Protein AF-A0A961RGW8-F1 (afdb_monomer_lite)

pLDDT: mean 81.52, std 10.85, range [56.12, 95.12]

Radius of gyration: 27.57 Å; chains: 1; bounding box: 63×46×72 Å

Structure (mmCIF, N/CA/C/O backbone):
data_AF-A0A961RGW8-F1
#
_entry.id   AF-A0A961RGW8-F1
#
loop_
_atom_site.group_PDB
_atom_site.id
_atom_site.type_symbol
_atom_site.label_atom_id
_atom_site.label_alt_id
_atom_site.label_comp_id
_atom_site.label_asym_id
_atom_site.label_entity_id
_atom_site.label_seq_id
_atom_site.pdbx_PDB_ins_code
_atom_site.Cartn_x
_atom_site.Cartn_y
_atom_site.Cartn_z
_atom_site.occupancy
_atom_site.B_iso_or_equiv
_atom_site.auth_seq_id
_atom_site.auth_comp_id
_atom_site.auth_asym_id
_atom_site.auth_atom_id
_atom_site.pdbx_PDB_model_num
ATOM 1 N N . MET A 1 1 ? -27.512 17.828 28.071 1.00 71.81 1 MET A N 1
ATOM 2 C CA . MET A 1 1 ? -28.531 17.350 29.033 1.00 71.81 1 MET A CA 1
ATOM 3 C C . MET A 1 1 ? -28.076 17.735 30.433 1.00 71.81 1 MET A C 1
ATOM 5 O O . MET A 1 1 ? -26.880 17.585 30.669 1.00 71.81 1 MET A O 1
ATOM 9 N N . PRO A 1 2 ? -28.961 18.240 31.313 1.00 78.62 2 PRO A N 1
ATOM 10 C CA . PRO A 1 2 ? -28.616 18.580 32.698 1.00 78.62 2 PRO A CA 1
ATOM 11 C C . PRO A 1 2 ? -28.018 17.385 33.446 1.00 78.62 2 PRO A C 1
ATOM 13 O O . PRO A 1 2 ? -28.362 16.247 33.117 1.00 78.62 2 PRO A O 1
ATOM 16 N N . THR A 1 3 ? -27.152 17.621 34.429 1.00 78.75 3 THR A N 1
ATOM 17 C CA . THR A 1 3 ? -26.612 16.568 35.311 1.00 78.75 3 THR A CA 1
ATOM 18 C C . THR A 1 3 ? -27.622 16.159 36.388 1.00 78.75 3 THR A C 1
ATOM 20 O O . THR A 1 3 ? -28.636 16.832 36.579 1.00 78.75 3 THR A O 1
ATOM 23 N N . ASP A 1 4 ? -27.376 15.046 37.086 1.00 80.19 4 ASP A N 1
ATOM 24 C CA . ASP A 1 4 ? -28.229 14.590 38.199 1.00 80.19 4 ASP A CA 1
ATOM 25 C C . ASP A 1 4 ? -28.343 15.635 39.305 1.00 80.19 4 ASP A C 1
ATOM 27 O O . ASP A 1 4 ? -29.436 15.908 39.790 1.00 80.19 4 ASP A O 1
ATOM 31 N N . ASP A 1 5 ? -27.243 16.321 39.599 1.00 84.25 5 ASP A N 1
ATOM 32 C CA . ASP A 1 5 ? -27.206 17.371 40.617 1.00 84.25 5 ASP A CA 1
ATOM 33 C C . ASP A 1 5 ? -27.980 18.635 40.201 1.00 84.25 5 ASP A C 1
ATOM 35 O O . ASP A 1 5 ? -28.411 19.422 41.042 1.00 84.25 5 ASP A O 1
ATOM 39 N N . GLN A 1 6 ? -28.178 18.843 38.894 1.00 82.69 6 GLN A N 1
ATOM 40 C CA . GLN A 1 6 ? -28.909 19.990 38.342 1.00 82.69 6 GLN A CA 1
ATOM 41 C C . GLN A 1 6 ? -30.419 19.737 38.226 1.00 82.69 6 GLN A C 1
ATOM 43 O O . GLN A 1 6 ? -31.194 20.693 38.150 1.00 82.69 6 GLN A O 1
ATOM 48 N N . LEU A 1 7 ? -30.854 18.472 38.216 1.00 79.94 7 LEU A N 1
ATOM 49 C CA . LEU A 1 7 ? -32.258 18.102 38.028 1.00 79.94 7 LEU A CA 1
ATOM 50 C C . LEU A 1 7 ? -33.197 18.648 39.111 1.00 79.94 7 LEU A C 1
ATOM 52 O O . LEU A 1 7 ? -34.229 19.199 38.729 1.00 79.94 7 LEU A O 1
ATOM 56 N N . PRO A 1 8 ? -32.879 18.569 40.420 1.00 85.44 8 PRO A N 1
ATOM 57 C CA . PRO A 1 8 ? -33.778 19.076 41.455 1.00 85.44 8 PRO A CA 1
ATOM 58 C C . PRO A 1 8 ? -34.042 20.579 41.311 1.00 85.44 8 PRO A C 1
ATOM 60 O O . PRO A 1 8 ? -35.177 21.030 41.444 1.00 85.44 8 PRO A O 1
ATOM 63 N N . ALA A 1 9 ? -33.005 21.352 40.972 1.00 85.81 9 ALA A N 1
ATOM 64 C CA . ALA A 1 9 ? -33.110 22.797 40.787 1.00 85.81 9 ALA A CA 1
ATOM 65 C C . ALA A 1 9 ? -33.934 23.166 39.543 1.00 85.81 9 ALA A C 1
ATOM 67 O O . ALA A 1 9 ? -34.769 24.067 39.598 1.00 85.81 9 ALA A O 1
ATOM 68 N N . ILE A 1 10 ? -33.736 22.451 38.432 1.00 82.31 10 ILE A N 1
ATOM 69 C CA . ILE A 1 10 ? -34.479 22.674 37.182 1.00 82.31 10 ILE A CA 1
ATOM 70 C C . ILE A 1 10 ? -35.941 22.240 37.335 1.00 82.31 10 ILE A C 1
ATOM 72 O O . ILE A 1 10 ? 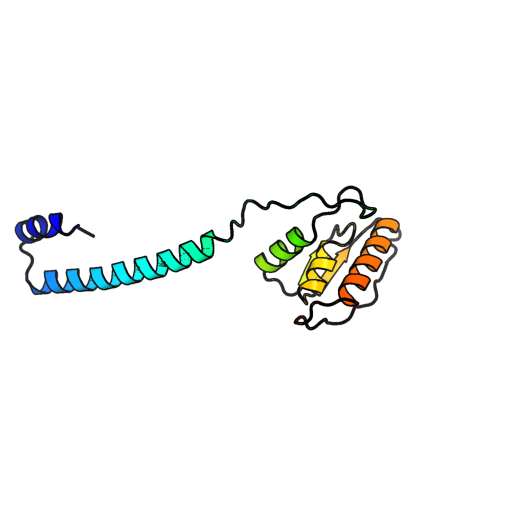-36.838 22.970 36.921 1.00 82.31 10 ILE A O 1
ATOM 76 N N . SER A 1 11 ? -36.187 21.100 37.986 1.00 83.19 11 SER A N 1
ATOM 77 C CA . SER A 1 11 ? -37.533 20.601 38.285 1.00 83.19 11 SER A CA 1
ATOM 78 C C . SER A 1 11 ? -38.325 21.586 39.134 1.00 83.19 11 SER A C 1
ATOM 80 O O . SER A 1 11 ? -39.486 21.848 38.829 1.00 83.19 11 SER A O 1
ATOM 82 N N . ALA A 1 12 ? -37.691 22.173 40.153 1.00 84.56 12 ALA A N 1
ATOM 83 C CA . ALA A 1 12 ? -38.314 23.176 41.008 1.00 84.56 12 ALA A CA 1
ATOM 84 C C . ALA A 1 12 ? -38.568 24.505 40.275 1.00 84.56 12 ALA A C 1
ATOM 86 O O . ALA A 1 12 ? -39.625 25.104 40.445 1.00 84.56 12 ALA A O 1
ATOM 87 N N . ALA A 1 13 ? -37.627 24.963 39.442 1.00 86.00 13 ALA A N 1
ATOM 88 C CA . ALA A 1 13 ? -37.750 26.234 38.724 1.00 86.00 13 ALA A CA 1
ATOM 89 C C . ALA A 1 13 ? -38.769 26.191 37.573 1.00 86.00 13 ALA A C 1
ATOM 91 O O . ALA A 1 13 ? -39.402 27.200 37.272 1.00 86.00 13 ALA A O 1
ATOM 92 N N . MET A 1 14 ? -38.912 25.035 36.920 1.00 84.88 14 MET A N 1
ATOM 93 C CA . MET A 1 14 ? -39.788 24.851 35.758 1.00 84.88 14 MET A CA 1
ATOM 94 C C . MET A 1 14 ? -41.099 24.130 36.091 1.00 84.88 14 MET A C 1
ATOM 96 O O . MET A 1 14 ? -41.917 23.931 35.198 1.00 84.88 14 MET A O 1
ATOM 100 N N . ASN A 1 15 ? -41.305 23.769 37.362 1.00 84.50 15 ASN A N 1
ATOM 101 C CA . ASN A 1 15 ? -42.486 23.064 37.859 1.00 84.50 15 ASN A CA 1
ATOM 102 C C . ASN A 1 15 ? -42.789 21.780 37.062 1.00 84.50 15 ASN A C 1
ATOM 104 O O . ASN A 1 15 ? -43.921 21.543 36.645 1.00 84.50 15 ASN A O 1
ATOM 108 N N . LEU A 1 16 ? -41.739 20.997 36.801 1.00 80.56 16 LEU A N 1
ATOM 109 C CA . LEU A 1 16 ? -41.811 19.786 35.982 1.00 80.56 16 LEU A CA 1
ATOM 110 C C . LEU A 1 16 ? -42.535 18.671 36.740 1.00 80.56 16 LEU A C 1
ATOM 112 O O . LEU A 1 16 ? -42.288 18.462 37.930 1.00 80.56 16 LEU A O 1
ATOM 116 N N . ASP A 1 17 ? -43.416 17.960 36.044 1.00 82.44 17 ASP A N 1
ATOM 117 C CA . ASP A 1 17 ? -44.182 16.845 36.591 1.00 82.44 17 ASP A CA 1
ATOM 118 C C . ASP A 1 17 ? -43.427 15.507 36.492 1.00 82.44 17 ASP A C 1
ATOM 120 O O . ASP A 1 17 ? -42.348 15.391 35.901 1.00 82.44 17 ASP A O 1
ATOM 124 N N . GLY A 1 18 ? -43.987 14.478 37.136 1.00 79.94 18 GLY A N 1
ATOM 125 C CA . GLY A 1 18 ? -43.385 13.144 37.174 1.00 79.94 18 GLY A CA 1
ATOM 126 C C . GLY A 1 18 ? -43.257 12.499 35.793 1.00 79.94 18 GLY A C 1
ATOM 127 O O . GLY A 1 18 ? -42.274 11.808 35.543 1.00 79.94 18 GLY A O 1
ATOM 128 N N . GLU A 1 19 ? -44.194 12.785 34.887 1.00 84.00 19 GLU A N 1
ATOM 129 C CA . GLU A 1 19 ? -44.199 12.272 33.513 1.00 84.00 19 GLU A CA 1
ATOM 130 C C . GLU A 1 19 ? -43.004 12.818 32.715 1.00 84.00 19 GLU A C 1
ATOM 132 O O . GLU A 1 19 ? -42.282 12.070 32.049 1.00 84.00 19 GLU A O 1
ATOM 137 N N . PHE A 1 20 ? -42.709 14.114 32.852 1.00 82.38 20 PHE A N 1
ATOM 138 C CA . PHE A 1 20 ? -41.539 14.718 32.225 1.00 82.38 20 PHE A CA 1
ATOM 139 C C . PHE A 1 20 ? -40.215 14.180 32.789 1.00 82.38 20 PHE A C 1
ATOM 141 O O . PHE A 1 20 ? -39.264 13.946 32.038 1.00 82.38 20 PHE A O 1
ATOM 148 N N . LEU A 1 21 ? -40.130 13.969 34.107 1.00 80.12 21 LEU A N 1
ATOM 149 C CA . LEU A 1 21 ? -38.934 13.406 34.746 1.00 80.12 21 LEU A CA 1
ATOM 150 C C . LEU A 1 21 ? -38.668 11.960 34.307 1.00 80.12 21 LEU A C 1
ATOM 152 O O . LEU A 1 21 ? -37.509 11.574 34.130 1.00 80.12 21 LEU A O 1
ATOM 156 N N . GLU A 1 22 ? -39.725 11.182 34.091 1.00 85.50 22 GLU A N 1
ATOM 157 C CA . GLU A 1 22 ? -39.638 9.816 33.582 1.00 85.50 22 GLU A CA 1
ATOM 158 C C . GLU A 1 22 ? -39.123 9.800 32.136 1.00 85.50 22 GLU A C 1
ATOM 160 O O . GLU A 1 22 ? -38.103 9.162 31.864 1.00 85.50 22 GLU A O 1
ATOM 165 N N . SER A 1 23 ? -39.705 10.624 31.261 1.00 85.81 23 SER A N 1
ATOM 166 C CA . SER A 1 23 ? -39.229 10.859 29.888 1.00 85.81 23 SER A CA 1
ATOM 167 C C . SER A 1 23 ? -37.754 11.295 29.833 1.00 85.81 23 SER A C 1
ATOM 169 O O . SER A 1 23 ? -36.954 10.759 29.059 1.00 85.81 23 SER A O 1
ATOM 171 N N . LEU A 1 24 ? -37.328 12.208 30.717 1.00 84.06 24 LEU A N 1
ATOM 172 C CA . LEU A 1 24 ? -35.919 12.601 30.828 1.00 84.06 24 LEU A CA 1
ATOM 173 C C . LEU A 1 24 ? -35.007 11.440 31.243 1.00 84.06 24 LEU A C 1
ATOM 175 O O . LEU A 1 24 ? -33.861 11.365 30.786 1.00 84.06 24 LEU A O 1
ATOM 179 N N . SER A 1 25 ? -35.486 10.553 32.115 1.00 83.19 25 SER A N 1
ATOM 180 C CA . SER A 1 25 ? -34.733 9.380 32.559 1.00 83.19 25 SER A CA 1
ATOM 181 C C . SER A 1 25 ? -34.542 8.363 31.427 1.00 83.19 25 SER A C 1
ATOM 183 O O . SER A 1 25 ? -33.455 7.798 31.281 1.00 83.19 25 SER A O 1
ATOM 185 N N . GLU A 1 26 ? -35.557 8.176 30.580 1.00 87.81 26 GLU A N 1
ATOM 186 C CA . GLU A 1 26 ? -35.505 7.287 29.419 1.00 87.81 26 GLU A CA 1
ATOM 187 C C . GLU A 1 26 ? -34.560 7.827 28.345 1.00 87.81 26 GLU A C 1
ATOM 189 O O . GLU A 1 26 ? -33.644 7.121 27.914 1.00 87.81 26 GLU A O 1
ATOM 194 N N . ALA A 1 27 ? -34.682 9.113 28.005 1.00 85.19 27 ALA A N 1
ATOM 195 C CA . ALA A 1 27 ? -33.802 9.771 27.041 1.00 85.19 27 ALA A CA 1
ATOM 196 C C . ALA A 1 27 ? -32.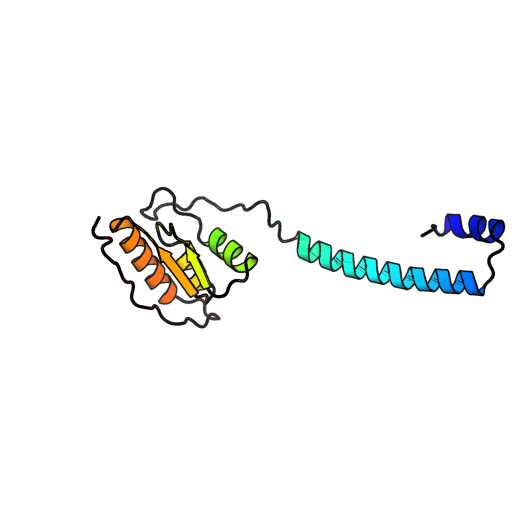320 9.740 27.474 1.00 85.19 27 ALA A C 1
ATOM 198 O O . ALA A 1 27 ? -31.414 9.702 26.636 1.00 85.19 27 ALA A O 1
ATOM 199 N N . ARG A 1 28 ? -32.037 9.711 28.784 1.00 82.75 28 ARG A N 1
ATOM 200 C CA . ARG A 1 28 ? -30.674 9.509 29.305 1.00 82.75 28 ARG A CA 1
ATOM 201 C C . ARG A 1 28 ? -30.175 8.087 29.119 1.00 82.75 28 ARG A C 1
ATOM 203 O O . ARG A 1 28 ? -29.051 7.928 28.652 1.00 82.75 28 ARG A O 1
ATOM 210 N N . LYS A 1 29 ? -30.991 7.074 29.432 1.00 85.88 29 LYS A N 1
ATOM 211 C CA . LYS A 1 29 ? -30.628 5.664 29.199 1.00 85.88 29 LYS A CA 1
ATOM 212 C C . LYS A 1 29 ? -30.278 5.432 27.731 1.00 85.88 29 LYS A C 1
ATOM 214 O O . LYS A 1 29 ? -29.266 4.801 27.435 1.00 85.88 29 LYS A O 1
ATOM 219 N N . GLU A 1 30 ? -31.069 5.996 26.823 1.00 87.06 30 GLU A N 1
ATOM 220 C CA . GLU A 1 30 ? -30.822 5.908 25.385 1.00 87.06 30 GLU A CA 1
ATOM 221 C C . GLU A 1 30 ? -29.534 6.637 24.972 1.00 87.06 30 GLU A C 1
ATOM 223 O O . GLU A 1 30 ? -28.697 6.078 24.261 1.00 87.06 30 GLU A O 1
ATOM 228 N N . ARG A 1 31 ? -29.315 7.865 25.458 1.00 83.69 31 ARG A N 1
ATOM 229 C CA . ARG A 1 31 ? -28.070 8.610 25.219 1.00 83.69 31 ARG A CA 1
ATOM 230 C C . ARG A 1 31 ? -26.849 7.845 25.721 1.00 83.69 31 ARG A C 1
ATOM 232 O O . ARG A 1 31 ? -25.856 7.772 25.005 1.00 83.69 31 ARG A O 1
ATOM 239 N N . ASP A 1 32 ? -26.897 7.315 26.934 1.00 86.38 32 ASP A N 1
ATOM 240 C CA . ASP A 1 32 ? -25.757 6.651 27.565 1.00 86.38 32 ASP A CA 1
ATOM 241 C C . ASP A 1 32 ? -25.425 5.339 26.841 1.00 86.38 32 ASP A C 1
ATOM 243 O O . ASP A 1 32 ? -24.254 5.067 26.566 1.00 86.38 32 ASP A O 1
ATOM 247 N N . ALA A 1 33 ? -26.448 4.593 26.406 1.00 83.88 33 ALA A N 1
ATOM 248 C CA . ALA A 1 33 ? -26.285 3.449 25.510 1.00 83.88 33 ALA A CA 1
ATOM 249 C C . ALA A 1 33 ? -25.655 3.857 24.163 1.00 83.88 33 ALA A C 1
ATOM 251 O O . ALA A 1 33 ? -24.717 3.209 23.690 1.00 83.88 33 ALA A O 1
ATOM 252 N N . ASN A 1 34 ? -26.103 4.970 23.575 1.00 84.25 34 ASN A N 1
ATOM 253 C CA . ASN A 1 34 ? -25.547 5.505 22.331 1.00 84.25 34 ASN A CA 1
ATOM 254 C C . ASN A 1 34 ? -24.092 5.972 22.490 1.00 84.25 34 ASN A C 1
ATOM 256 O O . ASN A 1 34 ? -23.265 5.716 21.615 1.00 84.25 34 ASN A O 1
ATOM 260 N N . ILE A 1 35 ? -23.748 6.626 23.602 1.00 82.25 35 ILE A N 1
ATOM 261 C CA . ILE A 1 35 ? -22.376 7.050 23.910 1.00 82.25 35 ILE A CA 1
ATOM 262 C C . ILE A 1 35 ? -21.474 5.827 24.055 1.00 82.25 35 ILE A C 1
ATOM 264 O O . ILE A 1 35 ? -20.406 5.805 23.449 1.00 82.25 35 ILE A O 1
ATOM 268 N N . ALA A 1 36 ? -21.904 4.799 24.790 1.00 79.56 36 ALA A N 1
ATOM 269 C CA . ALA A 1 36 ? -21.134 3.568 24.953 1.00 79.56 36 ALA A CA 1
ATOM 270 C C . ALA A 1 36 ? -20.880 2.872 23.602 1.00 79.56 36 ALA A C 1
ATOM 272 O O . ALA A 1 36 ? -19.739 2.534 23.279 1.00 79.56 36 ALA A O 1
ATOM 273 N N . ALA A 1 37 ? -21.914 2.743 22.766 1.00 77.69 37 ALA A N 1
ATOM 274 C CA . ALA A 1 37 ? -21.794 2.161 21.429 1.00 77.69 37 ALA A CA 1
ATOM 275 C C . ALA A 1 37 ? -20.912 3.001 20.480 1.00 77.69 37 ALA A C 1
ATOM 277 O O . ALA A 1 37 ? -20.176 2.459 19.653 1.00 77.69 37 ALA A O 1
ATOM 278 N N . ASN A 1 38 ? -20.959 4.333 20.582 1.00 77.50 38 ASN A N 1
ATOM 279 C CA . ASN A 1 38 ? -20.130 5.236 19.778 1.00 77.50 38 ASN A CA 1
ATOM 280 C C . ASN A 1 38 ? -18.675 5.265 20.242 1.00 77.50 38 ASN A C 1
ATOM 282 O O . ASN A 1 38 ? -17.774 5.339 19.407 1.00 77.50 38 ASN A O 1
ATOM 286 N N . LEU A 1 39 ? -18.434 5.189 21.550 1.00 76.81 39 LEU A N 1
ATOM 287 C CA . LEU A 1 39 ? -17.096 5.156 22.129 1.00 76.81 39 LEU A CA 1
ATOM 288 C C . LEU A 1 39 ? -16.352 3.900 21.681 1.00 76.81 39 LEU A C 1
ATOM 290 O O . LEU A 1 39 ? -15.216 4.005 21.232 1.00 76.81 39 LEU A O 1
ATOM 294 N N . GLN A 1 40 ? -17.016 2.743 21.716 1.00 75.19 40 GLN A N 1
ATOM 295 C CA . GLN A 1 40 ? -16.445 1.484 21.242 1.00 75.19 40 GLN A CA 1
ATOM 296 C C . GLN A 1 40 ? -16.040 1.574 19.762 1.00 75.19 40 GLN A C 1
ATOM 298 O O . GLN A 1 40 ? -14.886 1.319 19.422 1.00 75.19 40 GLN A O 1
ATOM 303 N N . ARG A 1 41 ? -16.945 2.058 18.897 1.00 70.62 41 ARG A N 1
ATOM 304 C CA . ARG A 1 41 ? -16.651 2.306 17.472 1.00 70.62 41 ARG A CA 1
ATOM 305 C C . ARG A 1 41 ? -15.508 3.301 17.265 1.00 70.62 41 ARG A C 1
ATOM 307 O O . ARG A 1 41 ? -14.694 3.132 16.362 1.00 70.62 41 ARG A O 1
ATOM 314 N N . THR A 1 42 ? -15.438 4.336 18.099 1.00 67.94 42 THR A N 1
ATOM 315 C CA . THR A 1 42 ? -14.373 5.347 18.044 1.00 67.94 42 THR A CA 1
ATOM 316 C C . THR A 1 42 ? -13.027 4.754 18.456 1.00 67.94 42 THR A C 1
ATOM 318 O O . THR A 1 42 ? -12.032 5.034 17.801 1.00 67.94 42 THR A O 1
ATOM 321 N N . ILE A 1 43 ? -12.980 3.909 19.489 1.00 68.50 43 ILE A N 1
ATOM 322 C CA . ILE A 1 43 ? -11.760 3.222 19.944 1.00 68.50 43 ILE A CA 1
ATOM 323 C C . ILE A 1 43 ? -11.266 2.240 18.875 1.00 68.50 43 ILE A C 1
ATOM 325 O O . ILE A 1 43 ? -10.083 2.249 18.531 1.00 68.50 43 ILE A O 1
ATOM 329 N N . GLU A 1 44 ? -12.170 1.442 18.307 1.00 66.12 44 GLU A N 1
ATOM 330 C CA . GLU A 1 44 ? -11.867 0.522 17.204 1.00 66.12 44 GLU A CA 1
ATOM 331 C C . GLU A 1 44 ? -11.358 1.270 15.961 1.00 66.12 44 GLU A C 1
ATOM 333 O O . GLU A 1 44 ? -10.386 0.846 15.335 1.00 66.12 44 GLU A O 1
ATOM 338 N N . GLY A 1 45 ? -11.954 2.423 15.637 1.00 59.16 45 GLY A N 1
ATOM 339 C CA . GLY A 1 45 ? -11.503 3.292 14.548 1.00 59.16 45 GLY A CA 1
ATOM 340 C C . GLY A 1 45 ? -10.167 3.992 14.825 1.00 59.16 45 GLY A C 1
ATOM 341 O O . GLY A 1 45 ? -9.331 4.098 13.930 1.00 59.16 45 GLY A O 1
ATOM 342 N N . ALA A 1 46 ? -9.927 4.429 16.064 1.00 56.62 46 ALA A N 1
ATOM 343 C CA . ALA A 1 46 ? -8.722 5.157 16.470 1.00 56.62 46 ALA A CA 1
ATOM 344 C C . ALA A 1 46 ? -7.460 4.278 16.523 1.00 56.62 46 ALA A C 1
ATOM 346 O O . ALA A 1 46 ? -6.348 4.798 16.406 1.00 56.62 46 ALA A O 1
ATOM 347 N N . ALA A 1 47 ? -7.607 2.954 16.665 1.00 56.12 47 ALA A N 1
ATOM 348 C CA . ALA A 1 47 ? -6.487 2.011 16.623 1.00 56.12 47 ALA A CA 1
ATOM 349 C C . ALA A 1 47 ? -5.784 1.972 15.250 1.00 56.12 47 ALA A C 1
ATOM 351 O O . ALA A 1 47 ? -4.604 1.628 15.168 1.00 56.12 47 ALA A O 1
ATOM 352 N N . LYS A 1 48 ? -6.467 2.384 14.175 1.00 58.22 48 LYS A N 1
ATOM 353 C CA . LYS A 1 48 ? -5.856 2.652 12.869 1.00 58.22 48 LYS A CA 1
ATOM 354 C C . LYS A 1 48 ? -5.531 4.142 12.768 1.00 58.22 48 LYS A C 1
ATOM 356 O O . LYS A 1 48 ? -6.320 4.916 12.237 1.00 58.22 48 LYS A O 1
ATOM 361 N N . LYS A 1 49 ? -4.360 4.572 13.248 1.00 58.22 49 LYS A N 1
ATOM 362 C CA . LYS A 1 49 ? -3.842 5.900 12.878 1.00 58.22 49 LYS A CA 1
ATOM 363 C C . LYS A 1 49 ? -3.573 5.922 11.373 1.00 58.22 49 LYS A C 1
ATOM 365 O O . LYS A 1 49 ? -2.578 5.373 10.915 1.00 58.22 49 LYS A O 1
ATOM 370 N N . LEU A 1 50 ? -4.489 6.522 10.617 1.00 64.62 50 LEU A N 1
ATOM 371 C CA . LEU A 1 50 ? -4.415 6.644 9.156 1.00 64.62 50 LEU A CA 1
ATOM 372 C C . LEU A 1 50 ? -3.414 7.718 8.692 1.00 64.62 50 LEU A C 1
ATOM 374 O O . LEU A 1 50 ? -3.187 7.855 7.496 1.00 64.62 50 LEU A O 1
ATOM 378 N N . ASP A 1 51 ? -2.848 8.501 9.611 1.00 73.56 51 ASP A N 1
ATOM 379 C CA . ASP A 1 51 ? -2.063 9.701 9.317 1.00 73.56 51 ASP A CA 1
ATOM 380 C C . ASP A 1 51 ? -0.547 9.530 9.520 1.00 73.56 51 ASP A C 1
ATOM 382 O O . ASP A 1 51 ? 0.238 10.222 8.873 1.00 73.56 51 ASP A O 1
ATOM 386 N N . VAL A 1 52 ? -0.108 8.604 10.382 1.00 82.81 52 VAL A N 1
ATOM 387 C CA . VAL A 1 52 ? 1.319 8.380 10.674 1.00 82.81 52 VAL A CA 1
ATOM 388 C C . VAL A 1 52 ? 1.694 6.910 10.527 1.00 82.81 52 VAL A C 1
ATOM 390 O O . VAL A 1 52 ? 1.489 6.093 11.424 1.00 82.81 52 VAL A O 1
ATOM 393 N N . PHE A 1 53 ? 2.354 6.605 9.415 1.00 83.31 53 PHE A N 1
ATOM 394 C CA . PHE A 1 53 ? 2.863 5.280 9.084 1.00 83.31 53 PHE A CA 1
ATOM 395 C C . PHE A 1 53 ? 4.346 5.145 9.444 1.00 83.31 53 PHE A C 1
ATOM 397 O O . PHE A 1 53 ? 5.167 5.974 9.051 1.00 83.31 53 PHE A O 1
ATOM 404 N N . ARG A 1 54 ? 4.714 4.087 10.176 1.00 87.06 54 ARG A N 1
ATOM 405 C CA . ARG A 1 54 ? 6.108 3.804 10.559 1.00 87.06 54 ARG A CA 1
ATOM 406 C C . ARG A 1 54 ? 6.535 2.441 10.026 1.00 87.06 54 ARG A C 1
ATOM 408 O O . ARG A 1 54 ? 6.110 1.418 10.549 1.00 87.06 54 ARG A O 1
ATOM 415 N N . TYR A 1 55 ? 7.414 2.443 9.026 1.00 85.56 55 TYR A N 1
ATOM 416 C CA . TYR A 1 55 ? 8.003 1.234 8.445 1.00 85.56 55 TYR A CA 1
ATOM 417 C C . TYR A 1 55 ? 9.517 1.405 8.283 1.00 85.56 55 TYR A C 1
ATOM 419 O O . TYR A 1 55 ? 9.971 2.521 8.015 1.00 85.56 55 TYR A O 1
ATOM 427 N N . PRO A 1 56 ? 10.309 0.328 8.424 1.00 83.62 56 PRO A N 1
ATOM 428 C CA . PRO A 1 56 ? 11.733 0.376 8.120 1.00 83.62 56 PRO A CA 1
ATOM 429 C C . PRO A 1 56 ? 11.954 0.615 6.622 1.00 83.62 56 PRO A C 1
ATOM 431 O O . PRO A 1 56 ? 11.183 0.137 5.786 1.00 83.62 56 PRO A O 1
ATOM 434 N N . SER A 1 57 ? 13.027 1.331 6.279 1.00 81.00 57 SER A N 1
ATOM 435 C CA . SER A 1 57 ? 13.436 1.483 4.881 1.00 81.00 57 SER A CA 1
ATOM 436 C C . SER A 1 57 ? 13.852 0.121 4.321 1.00 81.00 57 SER A C 1
ATOM 438 O O . SER A 1 57 ? 14.640 -0.573 4.968 1.00 81.00 57 SER A O 1
ATOM 440 N N . PRO A 1 58 ? 13.366 -0.281 3.138 1.00 78.19 58 PRO A N 1
ATOM 441 C CA . PRO A 1 58 ? 13.823 -1.511 2.519 1.00 78.19 58 PRO A CA 1
ATOM 442 C C . PRO A 1 58 ? 15.261 -1.340 2.011 1.00 78.19 58 PRO A C 1
ATOM 444 O O . PRO A 1 58 ? 15.640 -0.273 1.527 1.00 78.19 58 PRO A O 1
ATOM 447 N N . SER A 1 59 ? 16.062 -2.399 2.107 1.00 68.06 59 SER A N 1
ATOM 448 C CA . SER A 1 59 ? 17.436 -2.462 1.600 1.00 68.06 59 SER A CA 1
ATOM 449 C C . SER A 1 59 ? 17.600 -3.639 0.631 1.00 68.06 59 SER A C 1
ATOM 451 O O . SER A 1 59 ? 16.864 -4.621 0.707 1.00 68.06 59 SER A O 1
ATOM 453 N N . GLY A 1 60 ? 18.545 -3.535 -0.313 1.00 65.69 60 GLY A N 1
ATOM 454 C CA . GLY A 1 60 ? 18.947 -4.657 -1.178 1.00 65.69 60 GLY A CA 1
ATOM 455 C C . GLY A 1 60 ? 18.027 -4.988 -2.363 1.00 65.69 60 GLY A C 1
ATOM 456 O O . GLY A 1 60 ? 18.144 -6.067 -2.926 1.00 65.69 60 GLY A O 1
ATOM 457 N N . ILE A 1 61 ? 17.121 -4.087 -2.756 1.00 62.66 61 ILE A N 1
ATOM 458 C CA . ILE A 1 61 ? 16.106 -4.343 -3.801 1.00 62.66 61 ILE A CA 1
ATOM 459 C C . ILE A 1 61 ? 16.584 -3.969 -5.226 1.00 62.66 61 ILE A C 1
ATOM 461 O O . ILE A 1 61 ? 15.878 -4.210 -6.197 1.00 62.66 61 ILE A O 1
ATOM 465 N N . GLY A 1 62 ? 17.777 -3.385 -5.384 1.00 59.59 62 GLY A N 1
ATOM 466 C CA . GLY A 1 62 ? 18.299 -2.977 -6.701 1.00 59.59 62 GLY A CA 1
ATOM 467 C C . GLY A 1 62 ? 17.679 -1.692 -7.270 1.00 59.59 62 GLY A C 1
ATOM 468 O O . GLY A 1 62 ? 18.130 -1.211 -8.297 1.00 59.59 62 GLY A O 1
ATOM 469 N N . HIS A 1 63 ? 16.709 -1.090 -6.572 1.00 59.50 63 HIS A N 1
ATOM 470 C CA . HIS A 1 63 ? 16.156 0.228 -6.890 1.00 59.50 63 HIS A CA 1
ATOM 471 C C . HIS A 1 63 ? 16.343 1.189 -5.701 1.00 59.50 63 HIS A C 1
ATOM 473 O O . HIS A 1 63 ? 15.900 0.860 -4.587 1.00 59.50 63 HIS A O 1
ATOM 479 N N . PRO A 1 64 ? 16.945 2.376 -5.915 1.00 61.50 64 PRO A N 1
ATOM 480 C CA . PRO A 1 64 ? 17.471 3.242 -4.855 1.00 61.50 64 PRO A CA 1
ATOM 481 C C . PRO A 1 64 ? 16.412 3.762 -3.871 1.00 61.50 64 PRO A C 1
ATOM 483 O O . PRO A 1 64 ? 16.722 3.992 -2.706 1.00 61.50 64 PRO A O 1
ATOM 486 N N . THR A 1 65 ? 15.157 3.914 -4.302 1.00 67.81 65 THR A N 1
ATOM 487 C CA . THR A 1 65 ? 14.070 4.511 -3.497 1.00 67.81 65 THR A CA 1
ATOM 488 C C . THR A 1 65 ? 12.841 3.606 -3.370 1.00 67.81 65 THR A C 1
ATOM 490 O O . THR A 1 65 ? 11.700 4.070 -3.351 1.00 67.81 65 THR A O 1
ATOM 493 N N . SER A 1 66 ? 13.056 2.289 -3.286 1.00 79.50 66 SER A N 1
ATOM 494 C CA . SER A 1 66 ? 11.954 1.328 -3.128 1.00 79.50 66 SER A CA 1
ATOM 495 C C . SER A 1 66 ? 11.121 1.620 -1.874 1.00 79.50 66 SER A C 1
ATOM 497 O O . SER A 1 66 ? 11.664 1.864 -0.797 1.00 79.50 66 SER A O 1
ATOM 499 N N . LYS A 1 67 ? 9.791 1.577 -1.992 1.00 87.44 67 LYS A N 1
ATOM 500 C CA . LYS A 1 67 ? 8.890 1.695 -0.837 1.00 87.44 67 LYS A CA 1
ATOM 501 C C . LYS A 1 67 ? 8.794 0.358 -0.081 1.00 87.44 67 LYS A C 1
ATOM 503 O O . LYS A 1 67 ? 8.968 -0.699 -0.689 1.00 87.44 67 LYS A O 1
ATOM 508 N N . PRO A 1 68 ? 8.517 0.359 1.236 1.00 90.19 68 PRO A N 1
ATOM 509 C CA . PRO A 1 68 ? 8.211 -0.872 1.961 1.00 90.19 68 PRO A CA 1
ATOM 510 C C . PRO A 1 68 ? 6.922 -1.519 1.431 1.00 90.19 68 PRO A C 1
ATOM 512 O O . PRO A 1 68 ? 5.897 -0.853 1.314 1.00 90.19 68 PRO A O 1
ATOM 515 N N . VAL A 1 69 ? 6.935 -2.833 1.182 1.00 91.62 69 VAL A N 1
ATOM 516 C CA . VAL A 1 69 ? 5.733 -3.571 0.730 1.00 91.62 69 VAL A CA 1
ATOM 517 C C . VAL A 1 69 ? 4.608 -3.501 1.765 1.00 91.62 69 VAL A C 1
ATOM 519 O O . VAL A 1 69 ? 3.451 -3.327 1.398 1.00 91.62 69 VAL A O 1
ATOM 522 N N . ALA A 1 70 ? 4.946 -3.586 3.055 1.00 90.25 70 ALA A N 1
ATOM 523 C CA . ALA A 1 70 ? 3.967 -3.513 4.138 1.00 90.25 70 ALA A CA 1
ATOM 524 C C . ALA A 1 70 ? 3.205 -2.177 4.147 1.00 90.25 70 ALA A C 1
ATOM 526 O O . ALA A 1 70 ? 1.993 -2.175 4.323 1.00 90.25 70 ALA A O 1
ATOM 527 N N . LEU A 1 71 ? 3.893 -1.064 3.859 1.00 91.31 71 LEU A N 1
ATOM 528 C CA . LEU A 1 71 ? 3.250 0.241 3.703 1.00 91.31 71 LEU A CA 1
ATOM 529 C C . LEU A 1 71 ? 2.238 0.217 2.555 1.00 91.31 71 LEU A C 1
ATOM 531 O O . LEU A 1 71 ? 1.093 0.616 2.734 1.00 91.31 71 LEU A O 1
ATOM 535 N N . MET A 1 72 ? 2.645 -0.273 1.381 1.00 93.19 72 MET A N 1
ATOM 536 C CA . MET A 1 72 ? 1.756 -0.299 0.215 1.00 93.19 72 MET A CA 1
ATOM 537 C C . MET A 1 72 ? 0.556 -1.225 0.417 1.00 93.19 72 MET A C 1
ATOM 539 O O . MET A 1 72 ? -0.538 -0.900 -0.038 1.00 93.19 72 MET A O 1
ATOM 543 N N . ARG A 1 73 ? 0.728 -2.341 1.134 1.00 91.56 73 ARG A N 1
ATOM 544 C CA . ARG A 1 73 ? -0.370 -3.240 1.508 1.00 91.56 73 ARG A CA 1
ATOM 545 C C . ARG A 1 73 ? -1.398 -2.520 2.371 1.00 91.56 73 ARG A C 1
ATOM 547 O O . ARG A 1 73 ? -2.574 -2.510 2.018 1.00 91.56 73 ARG A O 1
ATOM 554 N N . ASP A 1 74 ? -0.951 -1.883 3.446 1.00 90.38 74 ASP A N 1
ATOM 555 C CA . ASP A 1 74 ? -1.852 -1.228 4.389 1.00 90.38 74 ASP A CA 1
ATOM 556 C C . ASP A 1 74 ? -2.581 -0.046 3.704 1.00 90.38 74 ASP A C 1
ATOM 558 O O . ASP A 1 74 ? -3.785 0.131 3.886 1.00 90.38 74 ASP A O 1
ATOM 562 N N . LEU A 1 75 ? -1.911 0.690 2.802 1.00 90.00 75 LEU A N 1
ATOM 563 C CA . LEU A 1 75 ? -2.553 1.713 1.961 1.00 90.00 75 LEU A CA 1
ATOM 564 C C . LEU A 1 75 ? -3.608 1.127 1.006 1.00 90.00 75 LEU A C 1
ATOM 566 O O . LEU A 1 75 ? -4.705 1.675 0.894 1.00 90.00 75 LEU A O 1
ATOM 570 N N . CYS A 1 76 ? -3.318 0.006 0.338 1.00 89.38 76 CYS A N 1
ATOM 571 C CA . CYS A 1 76 ? -4.284 -0.660 -0.542 1.00 89.38 76 CYS A CA 1
ATOM 572 C C . CYS A 1 76 ? -5.525 -1.135 0.231 1.00 89.38 76 CYS A C 1
ATOM 574 O O . CYS A 1 76 ? -6.651 -1.022 -0.264 1.00 89.38 76 CYS A O 1
ATOM 576 N N . GLU A 1 77 ? -5.339 -1.647 1.450 1.00 86.94 77 GLU A N 1
ATOM 577 C CA . GLU A 1 77 ? -6.437 -2.036 2.337 1.00 86.94 77 GLU A CA 1
ATOM 578 C C . GLU A 1 77 ? -7.301 -0.840 2.740 1.00 86.94 77 GLU A C 1
ATOM 580 O O . GLU A 1 77 ? -8.524 -0.931 2.633 1.00 86.94 77 GLU A O 1
ATOM 585 N N . ILE A 1 78 ? -6.680 0.281 3.126 1.00 85.81 78 ILE A N 1
ATOM 586 C CA . ILE A 1 78 ? -7.374 1.522 3.509 1.00 85.81 78 ILE A CA 1
ATOM 587 C C . ILE A 1 78 ? -8.212 2.076 2.353 1.00 85.81 78 ILE A C 1
ATOM 589 O O . ILE A 1 78 ? -9.359 2.462 2.563 1.00 85.81 78 ILE A O 1
ATOM 593 N N . ILE A 1 79 ? -7.662 2.103 1.135 1.00 84.56 79 ILE A N 1
ATOM 594 C CA . ILE A 1 79 ? -8.355 2.651 -0.043 1.00 84.56 79 ILE A CA 1
ATOM 595 C C . ILE A 1 79 ? -9.539 1.763 -0.464 1.00 84.56 79 ILE A C 1
ATOM 597 O O . ILE A 1 79 ? -10.516 2.257 -1.018 1.00 84.56 79 ILE A O 1
ATOM 601 N N . GLY A 1 80 ? -9.469 0.447 -0.227 1.00 79.38 80 GLY A N 1
ATOM 602 C CA . GLY A 1 80 ? -10.583 -0.473 -0.502 1.00 79.38 80 GLY A CA 1
ATOM 603 C C . GLY A 1 80 ? -10.903 -0.721 -1.989 1.00 79.38 80 GLY A C 1
ATOM 604 O O . GLY A 1 80 ? -11.896 -1.376 -2.295 1.00 79.38 80 GLY A O 1
ATOM 605 N N . GLY A 1 81 ? -10.076 -0.238 -2.925 1.00 80.81 81 GLY A N 1
ATOM 606 C CA . GLY A 1 81 ? -10.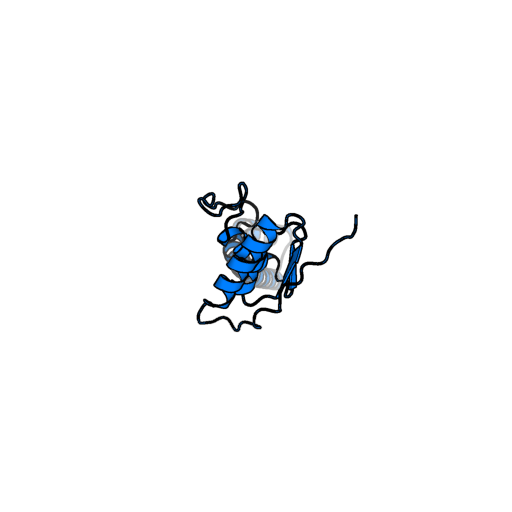270 -0.425 -4.370 1.00 80.81 81 GLY A CA 1
ATOM 607 C C . GLY A 1 81 ? -9.967 -1.847 -4.869 1.00 80.81 81 GLY A C 1
ATOM 608 O O . GLY A 1 81 ? -9.011 -2.478 -4.422 1.00 80.81 81 GLY A O 1
ATOM 609 N N . GLN A 1 82 ? -10.758 -2.345 -5.826 1.00 83.81 82 GLN A N 1
ATOM 610 C CA . GLN A 1 82 ? -10.568 -3.677 -6.437 1.00 83.81 82 GLN A CA 1
ATOM 611 C C . GLN A 1 82 ? -9.412 -3.720 -7.450 1.00 83.81 82 GLN A C 1
ATOM 613 O O . GLN A 1 82 ? -8.723 -4.736 -7.570 1.00 83.81 82 GLN A O 1
ATOM 618 N N . THR A 1 83 ? -9.200 -2.606 -8.154 1.00 90.31 83 THR A N 1
ATOM 619 C CA . THR A 1 83 ? -8.103 -2.403 -9.102 1.00 90.31 83 THR A CA 1
ATOM 620 C C . THR A 1 83 ? -7.319 -1.167 -8.684 1.00 90.31 83 THR A C 1
ATOM 622 O O . THR A 1 83 ? -7.914 -0.112 -8.469 1.00 90.31 83 THR A O 1
ATOM 625 N N . ILE A 1 84 ? -6.000 -1.295 -8.578 1.00 92.12 84 ILE A N 1
ATOM 626 C CA . ILE A 1 84 ? -5.081 -0.223 -8.190 1.00 92.12 84 ILE A CA 1
ATOM 627 C C . ILE A 1 84 ? -4.195 0.130 -9.385 1.00 92.12 84 ILE A C 1
ATOM 629 O O . ILE A 1 84 ? -3.673 -0.761 -10.051 1.00 92.12 84 ILE A O 1
ATOM 633 N N . LEU A 1 85 ? -4.028 1.425 -9.648 1.00 94.06 85 LEU A N 1
ATOM 634 C CA . LEU A 1 85 ? -3.117 1.952 -10.661 1.00 94.06 85 LEU A CA 1
ATOM 635 C C . LEU A 1 85 ? -1.906 2.587 -9.975 1.00 94.06 85 LEU A C 1
ATOM 637 O O . LEU A 1 85 ? -2.074 3.403 -9.071 1.00 94.06 85 LEU A O 1
ATOM 641 N N . ASP A 1 86 ? -0.713 2.251 -10.452 1.00 94.38 86 ASP A N 1
ATOM 642 C CA . ASP A 1 86 ? 0.541 2.898 -10.085 1.00 94.38 86 ASP A CA 1
ATOM 643 C C . ASP A 1 86 ? 1.265 3.396 -11.352 1.00 94.38 86 ASP A C 1
ATOM 645 O O . ASP A 1 86 ? 1.903 2.604 -12.047 1.00 94.38 86 ASP A O 1
ATOM 649 N N . PRO A 1 87 ? 1.149 4.688 -11.706 1.00 94.75 87 PRO A N 1
ATOM 650 C CA . PRO A 1 87 ? 1.741 5.220 -12.932 1.00 94.75 87 PRO A CA 1
ATOM 651 C C . PRO A 1 87 ? 3.266 5.405 -12.853 1.00 94.75 87 PRO A C 1
ATOM 653 O O . PRO A 1 87 ? 3.872 5.778 -13.852 1.00 94.75 87 PRO A O 1
ATOM 656 N N . PHE A 1 88 ? 3.869 5.185 -11.681 1.00 93.12 88 PHE A N 1
ATOM 657 C CA . PHE A 1 88 ? 5.305 5.318 -11.435 1.00 93.12 88 PHE A CA 1
ATOM 658 C C . PHE A 1 88 ? 5.774 4.140 -10.578 1.00 93.12 88 PHE A C 1
ATOM 660 O O . PHE A 1 88 ? 6.286 4.318 -9.467 1.00 93.12 88 PHE A O 1
ATOM 667 N N . MET A 1 89 ? 5.519 2.921 -11.064 1.00 93.50 89 MET A N 1
ATOM 668 C CA . MET A 1 89 ? 5.601 1.725 -10.225 1.00 93.50 89 MET A CA 1
ATOM 669 C C . MET A 1 89 ? 7.014 1.437 -9.708 1.00 93.50 89 MET A C 1
ATOM 671 O O . MET A 1 89 ? 7.156 0.727 -8.700 1.00 93.50 89 MET A O 1
ATOM 675 N N . GLY A 1 90 ? 8.053 1.967 -10.366 1.00 92.50 90 GLY A N 1
ATOM 676 C CA . GLY A 1 90 ? 9.447 1.727 -10.028 1.00 92.50 90 GLY A CA 1
ATOM 677 C C . GLY A 1 90 ? 9.702 0.233 -9.948 1.00 92.50 90 GLY A C 1
ATOM 678 O O . GLY A 1 90 ? 9.369 -0.532 -10.842 1.00 92.50 90 GLY A O 1
ATOM 679 N N . SER A 1 91 ? 10.180 -0.220 -8.793 1.00 92.19 91 SER A N 1
ATOM 680 C CA . SER A 1 91 ? 10.442 -1.635 -8.530 1.00 92.19 91 SER A CA 1
ATOM 681 C C . SER A 1 91 ? 9.195 -2.506 -8.268 1.00 92.19 91 SER A C 1
ATOM 683 O O . SER A 1 91 ? 9.329 -3.629 -7.777 1.00 92.19 91 SER A O 1
ATOM 685 N N . GLY A 1 92 ? 7.981 -2.009 -8.527 1.00 93.44 92 GLY A N 1
ATOM 686 C CA . GLY A 1 92 ? 6.734 -2.787 -8.509 1.00 93.44 92 GLY A CA 1
ATOM 687 C C . GLY A 1 92 ? 6.137 -3.050 -7.121 1.00 93.44 92 GLY A C 1
ATOM 688 O O . GLY A 1 92 ? 5.334 -3.967 -6.948 1.00 93.44 92 GLY A O 1
ATOM 689 N N . THR A 1 93 ? 6.515 -2.275 -6.099 1.00 94.62 93 THR A N 1
ATOM 690 C CA . THR A 1 93 ? 6.118 -2.534 -4.696 1.00 94.62 93 THR A CA 1
ATOM 691 C C . THR A 1 93 ? 4.593 -2.526 -4.504 1.00 94.62 93 THR A C 1
ATOM 693 O O . THR A 1 93 ? 4.060 -3.376 -3.788 1.00 94.62 93 THR A O 1
ATOM 696 N N . THR A 1 94 ? 3.884 -1.614 -5.172 1.00 95.12 94 THR A N 1
ATOM 697 C CA . THR A 1 94 ? 2.415 -1.532 -5.149 1.00 95.12 94 THR A CA 1
ATOM 698 C C . THR A 1 94 ? 1.765 -2.775 -5.750 1.00 95.12 94 THR A C 1
ATOM 700 O O . THR A 1 94 ? 0.827 -3.327 -5.178 1.00 95.12 94 THR A O 1
ATOM 703 N N . LEU A 1 95 ? 2.298 -3.270 -6.868 1.00 94.31 95 LEU A N 1
ATOM 704 C CA . LEU A 1 95 ? 1.785 -4.463 -7.539 1.00 94.31 95 LEU A CA 1
ATOM 705 C C . LEU A 1 95 ? 2.041 -5.740 -6.732 1.00 94.31 95 LEU A C 1
ATOM 707 O O . LEU A 1 95 ? 1.167 -6.600 -6.655 1.00 94.31 95 LEU A O 1
ATOM 711 N N . VAL A 1 96 ? 3.193 -5.838 -6.061 1.00 93.31 96 VAL A N 1
ATOM 712 C CA . VAL A 1 96 ? 3.473 -6.926 -5.107 1.00 93.31 96 VAL A CA 1
ATOM 713 C C . VAL A 1 96 ? 2.455 -6.924 -3.964 1.00 93.31 96 VAL A C 1
ATOM 715 O O . VAL A 1 96 ? 1.959 -7.983 -3.580 1.00 93.31 96 VAL A O 1
ATOM 718 N N . ALA A 1 97 ? 2.113 -5.750 -3.427 1.00 93.12 97 ALA A N 1
ATOM 719 C CA . ALA A 1 97 ? 1.075 -5.632 -2.407 1.00 93.12 97 ALA A CA 1
ATOM 720 C C . ALA A 1 97 ? -0.307 -6.047 -2.941 1.00 93.12 97 ALA A C 1
ATOM 722 O O . ALA A 1 97 ? -1.030 -6.766 -2.254 1.00 93.12 97 ALA A O 1
ATOM 723 N N . CYS A 1 98 ? -0.650 -5.668 -4.177 1.00 92.25 98 CYS A N 1
ATOM 724 C CA . CYS A 1 98 ? -1.891 -6.094 -4.827 1.00 92.25 98 CYS A CA 1
ATOM 725 C C . CYS A 1 98 ? -1.968 -7.619 -4.965 1.00 92.25 98 CYS A C 1
ATOM 727 O O . CYS A 1 98 ? -2.969 -8.203 -4.559 1.00 92.25 98 CYS A O 1
ATOM 729 N N . ALA A 1 99 ? -0.897 -8.263 -5.442 1.00 90.56 99 ALA A N 1
ATOM 730 C CA . ALA A 1 99 ? -0.821 -9.718 -5.571 1.00 90.56 99 ALA A CA 1
ATOM 731 C C . ALA A 1 99 ? -1.063 -10.421 -4.224 1.00 90.56 99 ALA A C 1
ATOM 733 O O . ALA A 1 99 ? -1.875 -11.339 -4.132 1.00 90.56 99 ALA A O 1
ATOM 734 N N . LYS A 1 100 ? -0.427 -9.929 -3.151 1.00 89.44 100 LYS A N 1
ATOM 735 C CA . LYS A 1 100 ? -0.599 -10.461 -1.788 1.00 89.44 100 LYS A CA 1
ATOM 736 C C . LYS A 1 100 ? -1.993 -10.244 -1.205 1.00 89.44 100 LYS A C 1
ATOM 738 O O . LYS A 1 100 ? -2.413 -11.009 -0.353 1.00 89.44 100 LYS A O 1
ATOM 743 N N . LEU A 1 101 ? -2.709 -9.219 -1.653 1.00 88.94 101 LEU A N 1
ATOM 744 C CA . LEU A 1 101 ? -4.081 -8.935 -1.226 1.00 88.94 101 LEU A CA 1
ATOM 745 C C . LEU A 1 101 ? -5.142 -9.570 -2.137 1.00 88.94 101 LEU A C 1
ATOM 747 O O . LEU A 1 101 ? -6.331 -9.379 -1.889 1.00 88.94 101 LEU A O 1
ATOM 751 N N . GLY A 1 102 ? -4.743 -10.265 -3.207 1.00 88.00 102 GLY A N 1
ATOM 752 C CA . GLY A 1 102 ? -5.672 -10.794 -4.211 1.00 88.00 102 GLY A CA 1
ATOM 753 C C . GLY A 1 102 ? -6.377 -9.701 -5.018 1.00 88.00 102 GLY A C 1
ATOM 754 O O . GLY A 1 102 ? -7.512 -9.882 -5.453 1.00 88.00 102 GLY A O 1
ATOM 755 N N . ARG A 1 103 ? -5.733 -8.541 -5.190 1.00 87.88 103 ARG A N 1
ATOM 756 C CA . ARG A 1 103 ? -6.264 -7.381 -5.921 1.00 87.88 103 ARG A CA 1
ATOM 757 C C . ARG A 1 103 ? -5.629 -7.255 -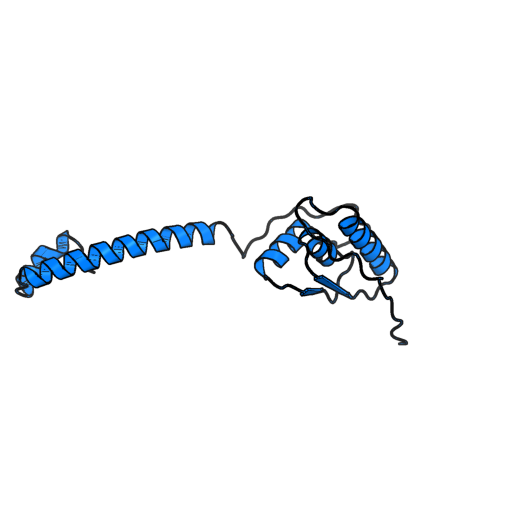7.296 1.00 87.88 103 ARG A C 1
ATOM 759 O O . ARG A 1 103 ? -4.488 -7.662 -7.508 1.00 87.88 103 ARG A O 1
ATOM 766 N N . LYS A 1 104 ? -6.346 -6.617 -8.221 1.00 89.44 104 LYS A N 1
ATOM 767 C CA . LYS A 1 104 ? -5.794 -6.274 -9.535 1.00 89.44 104 LYS A CA 1
ATOM 768 C C . LYS A 1 104 ? -4.897 -5.046 -9.402 1.00 89.44 104 LYS A C 1
ATOM 770 O O . LYS A 1 104 ? -5.280 -4.065 -8.768 1.00 89.44 104 LYS A O 1
ATOM 775 N N . GLY A 1 105 ? -3.725 -5.094 -10.020 1.00 91.12 105 GLY A N 1
ATOM 776 C CA . GLY A 1 105 ? -2.795 -3.972 -10.080 1.00 91.12 105 GLY A CA 1
ATOM 777 C C . GLY A 1 105 ? -2.384 -3.694 -11.522 1.00 91.12 105 GLY A C 1
ATOM 778 O O . GLY A 1 105 ? -2.137 -4.635 -12.272 1.00 91.12 105 GLY A O 1
ATOM 779 N N . ILE A 1 106 ? -2.314 -2.419 -11.895 1.00 93.38 106 ILE A N 1
ATOM 780 C CA . ILE A 1 106 ? -1.772 -1.937 -13.169 1.00 93.38 106 ILE A CA 1
ATOM 781 C C . ILE A 1 106 ? -0.604 -1.019 -12.827 1.00 93.38 106 ILE A C 1
ATOM 783 O O . ILE A 1 106 ? -0.782 -0.083 -12.050 1.00 93.38 106 ILE A O 1
ATOM 787 N N . GLY A 1 107 ? 0.579 -1.302 -13.362 1.00 93.44 107 GLY A N 1
ATOM 788 C CA . GLY A 1 107 ? 1.772 -0.493 -13.135 1.00 93.44 107 GLY A CA 1
ATOM 789 C C . GLY A 1 107 ? 2.365 -0.009 -14.446 1.00 93.44 107 GLY A C 1
ATOM 790 O O . GLY A 1 107 ? 2.357 -0.748 -15.427 1.00 93.44 107 GLY A O 1
ATOM 791 N N . ILE A 1 108 ? 2.857 1.226 -14.447 1.00 95.00 108 ILE A N 1
ATOM 792 C CA . ILE A 1 108 ? 3.568 1.833 -15.572 1.00 95.00 108 ILE A CA 1
ATOM 793 C C . ILE A 1 108 ? 4.957 2.222 -15.071 1.00 95.00 108 ILE A C 1
ATOM 795 O O . ILE A 1 108 ? 5.085 2.836 -14.010 1.00 95.00 108 ILE A O 1
ATOM 799 N N . GLU A 1 109 ? 5.986 1.830 -15.815 1.00 93.38 109 GLU A N 1
ATOM 800 C CA . GLU A 1 109 ? 7.376 2.216 -15.580 1.00 93.38 109 GLU A CA 1
ATOM 801 C C . GLU A 1 109 ? 8.026 2.535 -16.923 1.00 93.38 109 GLU A C 1
ATOM 803 O O . GLU A 1 109 ? 7.791 1.832 -17.905 1.00 93.38 109 GLU A O 1
ATOM 808 N N . LEU A 1 110 ? 8.795 3.621 -16.960 1.00 92.94 110 LEU A N 1
ATOM 809 C CA . LEU A 1 110 ? 9.451 4.102 -18.171 1.00 92.94 110 LEU A CA 1
ATOM 810 C C . LEU A 1 110 ? 10.820 3.447 -18.353 1.00 92.94 110 LEU A C 1
ATOM 812 O O . LEU A 1 110 ? 11.223 3.166 -19.479 1.00 92.94 110 LEU A O 1
ATOM 816 N N . ASP A 1 111 ? 11.543 3.243 -17.252 1.00 91.06 111 ASP A N 1
ATOM 817 C CA . ASP A 1 111 ? 12.881 2.671 -17.286 1.00 91.06 111 ASP A CA 1
ATOM 818 C C . ASP A 1 111 ? 12.810 1.142 -17.484 1.00 91.06 111 ASP A C 1
ATOM 820 O O . ASP A 1 111 ? 12.201 0.446 -16.663 1.00 91.06 111 ASP A O 1
ATOM 824 N N . PRO A 1 112 ? 13.417 0.593 -18.552 1.00 90.88 112 PRO A N 1
ATOM 825 C CA . PRO A 1 112 ? 13.332 -0.832 -18.859 1.00 90.88 112 PRO A CA 1
ATOM 826 C C . PRO A 1 112 ? 13.979 -1.717 -17.784 1.00 90.88 112 PRO A C 1
ATOM 828 O O . PRO A 1 112 ? 13.443 -2.780 -17.473 1.00 90.88 112 PRO A O 1
ATOM 831 N N . ASP A 1 113 ? 15.072 -1.274 -17.157 1.00 90.44 113 ASP A N 1
ATOM 832 C CA . ASP A 1 113 ? 15.762 -2.061 -16.132 1.00 90.44 113 ASP A CA 1
ATOM 833 C C . ASP A 1 113 ? 14.895 -2.156 -14.865 1.00 90.44 113 ASP A C 1
ATOM 835 O O . ASP A 1 113 ? 14.776 -3.214 -14.236 1.00 90.44 113 ASP A O 1
ATOM 839 N N . TYR A 1 114 ? 14.229 -1.059 -14.489 1.00 90.31 114 TYR A N 1
ATOM 840 C CA . TYR A 1 114 ? 13.277 -1.073 -13.376 1.00 90.31 114 TYR A CA 1
ATOM 841 C C . TYR A 1 114 ? 11.993 -1.833 -13.700 1.00 90.31 114 TYR A C 1
ATOM 843 O O . TYR A 1 114 ? 11.464 -2.517 -12.815 1.00 90.31 114 TYR A O 1
ATOM 851 N N . PHE A 1 115 ? 11.525 -1.770 -14.947 1.00 92.31 115 PHE A N 1
ATOM 852 C CA . PHE A 1 115 ? 10.392 -2.555 -15.422 1.00 92.31 115 PHE A CA 1
ATOM 853 C C . PHE A 1 115 ? 10.653 -4.060 -15.278 1.00 92.31 115 PHE A C 1
ATOM 855 O O . PHE A 1 115 ? 9.812 -4.778 -14.727 1.00 92.31 115 PHE A O 1
ATOM 862 N N . ASP A 1 116 ? 11.836 -4.534 -15.672 1.00 91.69 116 ASP A N 1
ATOM 863 C CA . ASP A 1 116 ? 12.224 -5.942 -15.541 1.00 91.69 116 ASP A CA 1
ATOM 864 C C . ASP A 1 116 ? 12.297 -6.384 -14.072 1.00 91.69 116 ASP A C 1
ATOM 866 O O . ASP A 1 116 ? 11.738 -7.424 -13.694 1.00 91.69 116 ASP A O 1
ATOM 870 N N . ILE A 1 117 ? 12.895 -5.556 -13.205 1.00 91.94 117 ILE A N 1
ATOM 871 C CA . ILE A 1 117 ? 12.929 -5.796 -11.753 1.00 91.94 117 ILE A CA 1
ATOM 872 C C . ILE A 1 117 ? 11.505 -5.888 -11.182 1.00 91.94 117 ILE A C 1
ATOM 874 O O . ILE A 1 117 ? 11.214 -6.767 -10.361 1.00 91.94 117 ILE A O 1
ATOM 878 N N . ALA A 1 118 ? 10.604 -4.991 -11.590 1.00 92.62 118 ALA A N 1
ATOM 879 C CA . ALA A 1 118 ? 9.212 -5.005 -11.154 1.00 92.62 118 ALA A CA 1
ATOM 880 C C . ALA A 1 118 ? 8.498 -6.284 -11.605 1.00 92.62 118 ALA A C 1
ATOM 882 O O . ALA A 1 118 ? 7.868 -6.950 -10.780 1.00 92.62 118 ALA A O 1
ATOM 883 N N . CYS A 1 119 ? 8.645 -6.666 -12.875 1.00 92.12 119 CYS A N 1
ATOM 884 C CA . CYS A 1 119 ? 8.043 -7.870 -13.440 1.00 92.12 119 CYS A CA 1
ATOM 885 C C . CYS A 1 119 ? 8.487 -9.132 -12.693 1.00 92.12 119 CYS A C 1
ATOM 887 O O . CYS A 1 119 ? 7.648 -9.949 -12.301 1.00 92.12 119 CYS A O 1
ATOM 889 N N . GLU A 1 120 ? 9.788 -9.276 -12.421 1.00 92.06 120 GLU A N 1
ATOM 890 C CA . GLU A 1 120 ? 10.311 -10.418 -11.671 1.00 92.06 120 GLU A CA 1
ATOM 891 C C . GLU A 1 120 ? 9.723 -10.482 -10.253 1.00 92.06 120 GLU A C 1
ATOM 893 O O . GLU A 1 120 ? 9.291 -11.545 -9.790 1.00 92.06 120 GLU A O 1
ATOM 898 N N . ARG A 1 121 ? 9.672 -9.341 -9.557 1.00 92.19 121 ARG A N 1
ATOM 899 C CA . ARG A 1 121 ? 9.136 -9.256 -8.192 1.00 92.19 121 ARG A CA 1
ATOM 900 C C . ARG A 1 121 ? 7.645 -9.554 -8.132 1.00 92.19 121 ARG A C 1
ATOM 902 O O . ARG A 1 121 ? 7.211 -10.259 -7.220 1.00 92.19 121 ARG A O 1
ATOM 909 N N . VAL A 1 122 ? 6.873 -9.036 -9.082 1.00 92.12 122 VAL A N 1
ATOM 910 C CA . VAL A 1 122 ? 5.435 -9.296 -9.181 1.00 92.12 122 VAL A CA 1
ATOM 911 C C . VAL A 1 122 ? 5.200 -10.775 -9.456 1.00 92.12 122 VAL A C 1
ATOM 913 O O . VAL A 1 122 ? 4.456 -11.405 -8.709 1.00 92.12 122 VAL A O 1
ATOM 916 N N . ARG A 1 123 ? 5.903 -11.369 -10.429 1.00 90.50 123 ARG A N 1
ATOM 917 C CA . ARG A 1 123 ? 5.798 -12.805 -10.722 1.00 90.50 123 ARG A CA 1
ATOM 918 C C . ARG A 1 123 ? 6.080 -13.659 -9.487 1.00 90.50 123 ARG A C 1
ATOM 920 O O . ARG A 1 123 ? 5.260 -14.496 -9.128 1.00 90.50 123 ARG A O 1
ATOM 927 N N . LYS A 1 124 ? 7.176 -13.384 -8.771 1.00 90.19 124 LYS A N 1
ATOM 928 C CA . LYS A 1 124 ? 7.513 -14.077 -7.514 1.00 90.19 124 LYS A CA 1
ATOM 929 C C . LYS A 1 124 ? 6.410 -13.967 -6.456 1.00 90.19 124 LYS A C 1
ATOM 931 O O . LYS A 1 124 ? 6.174 -14.927 -5.730 1.00 90.19 124 LYS A O 1
ATOM 936 N N . ALA A 1 125 ? 5.740 -12.818 -6.358 1.00 89.81 125 ALA A N 1
ATOM 937 C CA . ALA A 1 125 ? 4.640 -12.626 -5.414 1.00 89.81 125 ALA A CA 1
ATOM 938 C C . ALA A 1 125 ? 3.400 -13.462 -5.770 1.00 89.81 125 ALA A C 1
ATOM 940 O O . ALA A 1 125 ? 2.715 -13.939 -4.870 1.00 89.81 125 ALA A O 1
ATOM 941 N N . TYR A 1 126 ? 3.132 -13.6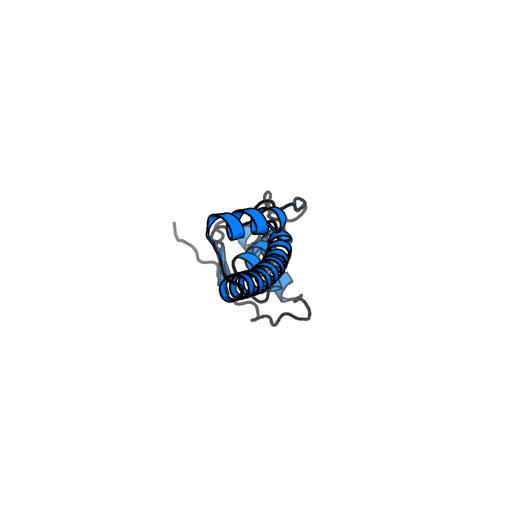65 -7.061 1.00 85.38 126 TYR A N 1
ATOM 942 C CA . TYR A 1 126 ? 2.057 -14.535 -7.539 1.00 85.38 126 TYR A CA 1
ATOM 943 C C . TYR A 1 126 ? 2.402 -16.027 -7.464 1.00 85.38 126 TYR A C 1
ATOM 945 O O . TYR A 1 126 ? 1.508 -16.831 -7.216 1.00 85.38 126 TYR A O 1
ATOM 953 N N . ASP A 1 127 ? 3.677 -16.391 -7.634 1.00 85.12 127 ASP A N 1
ATOM 954 C CA . ASP A 1 127 ? 4.170 -17.770 -7.489 1.00 85.12 127 ASP A CA 1
ATOM 955 C C . ASP A 1 127 ? 4.151 -18.240 -6.019 1.00 85.12 127 ASP A C 1
ATOM 957 O O . ASP A 1 127 ? 4.169 -19.439 -5.739 1.00 85.12 127 ASP A O 1
ATOM 961 N N . GLN A 1 128 ? 4.113 -17.298 -5.070 1.00 80.94 128 GLN A N 1
ATOM 962 C CA . GLN A 1 128 ? 4.065 -17.546 -3.626 1.00 80.94 128 GLN A CA 1
ATOM 963 C C . GLN A 1 128 ? 2.875 -16.817 -2.976 1.00 80.94 128 GLN A C 1
ATOM 965 O O . GLN A 1 128 ? 3.081 -15.895 -2.174 1.00 80.94 128 GLN A O 1
ATOM 970 N N . PRO A 1 129 ? 1.627 -17.185 -3.323 1.00 70.31 129 PRO A N 1
ATOM 971 C CA . PRO A 1 129 ? 0.455 -16.533 -2.765 1.00 70.31 129 PRO A CA 1
ATOM 972 C C . PRO A 1 129 ? 0.302 -16.877 -1.278 1.00 70.31 129 PRO A C 1
ATOM 974 O O . PRO A 1 129 ? 0.664 -17.967 -0.827 1.00 70.31 129 PRO A O 1
ATOM 977 N N . ASP A 1 130 ? -0.275 -15.951 -0.513 1.00 74.56 130 ASP A N 1
ATOM 978 C CA . ASP A 1 130 ? -0.684 -16.243 0.859 1.00 74.56 130 ASP A CA 1
ATOM 979 C C . ASP A 1 130 ? -1.828 -17.277 0.827 1.00 74.56 130 ASP A C 1
ATOM 981 O O . ASP A 1 130 ? -2.713 -17.216 -0.027 1.00 74.56 130 ASP A O 1
ATOM 985 N N . PHE A 1 131 ? -1.828 -18.232 1.763 1.00 73.94 131 PHE A N 1
ATOM 986 C CA . PHE A 1 131 ? -2.680 -19.436 1.719 1.00 73.94 131 PHE A CA 1
ATOM 987 C C . PHE A 1 131 ? -4.190 -19.159 1.561 1.00 73.94 131 PHE A C 1
ATOM 989 O O . PHE A 1 131 ? -4.925 -19.984 1.028 1.00 73.94 131 PHE A O 1
ATOM 996 N N . PHE A 1 132 ? -4.656 -17.995 2.017 1.00 75.25 132 PHE A N 1
ATOM 997 C CA . PHE A 1 132 ? -6.068 -17.599 1.997 1.00 75.25 132 PHE A CA 1
ATOM 998 C C . PHE A 1 132 ? -6.442 -16.681 0.823 1.00 75.25 132 PHE A C 1
ATOM 1000 O O . PHE A 1 132 ? -7.560 -16.169 0.780 1.00 75.25 132 PHE A O 1
ATOM 1007 N N . VAL A 1 133 ? -5.529 -16.449 -0.123 1.00 73.19 133 VAL A N 1
ATOM 1008 C CA . VAL A 1 133 ? -5.708 -15.469 -1.197 1.00 73.19 133 VAL A CA 1
ATOM 1009 C C . VAL A 1 133 ? -5.910 -16.179 -2.533 1.00 73.19 133 VAL A C 1
ATOM 1011 O O . VAL A 1 133 ? -5.003 -16.807 -3.074 1.00 73.19 133 VAL A O 1
ATOM 1014 N N . SER A 1 134 ? -7.119 -16.055 -3.091 1.00 65.19 134 SER A N 1
ATOM 1015 C CA . SER A 1 134 ? -7.409 -16.480 -4.463 1.00 65.19 134 SER A CA 1
ATOM 1016 C C . SER A 1 134 ? -6.718 -15.529 -5.433 1.00 65.19 134 SER A C 1
ATOM 1018 O O . SER A 1 134 ? -7.109 -14.368 -5.546 1.00 65.19 134 SER A O 1
ATOM 1020 N N . SER A 1 135 ? -5.708 -16.021 -6.143 1.00 58.19 135 SER A N 1
ATOM 1021 C CA . SER A 1 135 ? -4.935 -15.198 -7.064 1.00 58.19 135 SER A CA 1
ATOM 1022 C C . SER A 1 135 ? -5.501 -15.290 -8.486 1.00 58.19 135 SER A C 1
ATOM 1024 O O . SER A 1 135 ? -5.491 -16.379 -9.068 1.00 58.19 135 SER A O 1
ATOM 1026 N N . PRO A 1 136 ? -6.011 -14.195 -9.081 1.00 58.31 136 PRO A N 1
ATOM 1027 C CA . PRO A 1 136 ? -6.225 -14.161 -10.520 1.00 58.31 136 PRO A CA 1
ATOM 1028 C C . PRO A 1 136 ? -4.826 -14.193 -11.146 1.00 58.31 136 PRO A C 1
ATOM 103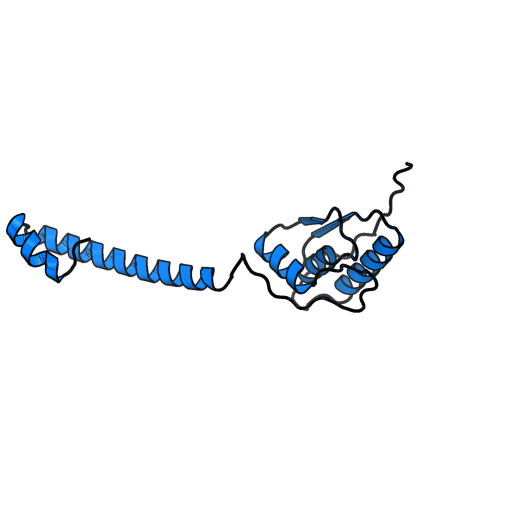0 O O . PRO A 1 136 ? -4.083 -13.233 -10.986 1.00 58.31 136 PRO A O 1
ATOM 1033 N N . GLY A 1 137 ? -4.421 -15.323 -11.736 1.00 58.69 137 GLY A N 1
ATOM 1034 C CA . GLY A 1 137 ? -3.043 -15.556 -12.194 1.00 58.69 137 GLY A CA 1
ATOM 1035 C C . GLY A 1 137 ? -2.422 -14.395 -12.990 1.00 58.69 137 GLY A C 1
ATOM 1036 O O . GLY A 1 137 ? -3.133 -13.570 -13.560 1.00 58.69 137 GLY A O 1
ATOM 1037 N N . VAL A 1 138 ? -1.086 -14.342 -13.025 1.00 62.78 138 VAL A N 1
ATOM 1038 C CA . VAL A 1 138 ? -0.316 -13.228 -13.612 1.00 62.78 138 VAL A CA 1
ATOM 1039 C C . VAL A 1 138 ? -0.714 -13.010 -15.079 1.00 62.78 138 VAL A C 1
ATOM 1041 O O . VAL A 1 138 ? -0.453 -13.894 -15.900 1.00 62.78 138 VAL A O 1
ATOM 1044 N N . PRO A 1 139 ? -1.321 -11.869 -15.455 1.00 65.19 139 PRO A N 1
ATOM 1045 C CA . PRO A 1 139 ? -1.441 -11.525 -16.864 1.00 65.19 139 PRO A CA 1
ATOM 1046 C C . PRO A 1 139 ? -0.040 -11.267 -17.443 1.00 65.19 139 PRO A C 1
ATOM 1048 O O . PRO A 1 139 ? 0.837 -10.795 -16.715 1.00 65.19 139 PRO A O 1
ATOM 1051 N N . PRO A 1 140 ? 0.205 -11.564 -18.730 1.00 67.50 140 PRO A N 1
ATOM 1052 C CA . PRO A 1 140 ? 1.502 -11.298 -19.342 1.00 67.50 140 PRO A CA 1
ATOM 1053 C C . PRO A 1 140 ? 1.841 -9.807 -19.229 1.00 67.50 140 PRO A C 1
ATOM 1055 O O . PRO A 1 140 ? 1.009 -8.954 -19.539 1.00 67.50 140 PRO A O 1
ATOM 1058 N N . ALA A 1 141 ? 3.057 -9.503 -18.771 1.00 73.06 141 ALA A N 1
ATOM 1059 C CA . ALA A 1 141 ? 3.576 -8.144 -18.801 1.00 73.06 141 ALA A CA 1
ATOM 1060 C C . ALA A 1 141 ? 3.763 -7.717 -20.263 1.00 73.06 141 ALA A C 1
ATOM 1062 O O . ALA A 1 141 ? 4.275 -8.489 -21.076 1.00 73.06 141 ALA A O 1
ATOM 1063 N N . VAL A 1 142 ? 3.333 -6.501 -20.591 1.00 76.94 142 VAL A N 1
ATOM 1064 C CA . VAL A 1 142 ? 3.498 -5.911 -21.920 1.00 76.94 142 VAL A CA 1
ATOM 1065 C C . VAL A 1 142 ? 4.356 -4.669 -21.755 1.00 76.94 142 VAL A C 1
ATOM 1067 O O . VAL A 1 142 ? 4.013 -3.788 -20.970 1.00 76.94 142 VAL A O 1
ATOM 1070 N N . GLN A 1 143 ? 5.472 -4.621 -22.476 1.00 68.19 143 GLN A N 1
ATOM 1071 C CA . GLN A 1 143 ? 6.276 -3.418 -22.624 1.00 68.19 143 GLN A CA 1
ATOM 1072 C C . GLN A 1 143 ? 5.993 -2.848 -24.010 1.00 68.19 143 GLN A C 1
ATOM 1074 O O . GLN A 1 143 ? 6.247 -3.506 -25.019 1.00 68.19 143 GLN A O 1
ATOM 1079 N N . GLU A 1 144 ? 5.411 -1.654 -24.050 1.00 73.69 144 GLU A N 1
ATOM 1080 C CA . GLU A 1 144 ? 5.123 -0.942 -25.292 1.00 73.69 144 GLU A CA 1
ATOM 1081 C C . GLU A 1 144 ? 6.176 0.150 -25.494 1.00 73.69 144 GLU A C 1
ATOM 1083 O O . GLU A 1 144 ? 6.499 0.893 -24.566 1.00 73.69 144 GLU A O 1
ATOM 1088 N N . ASP A 1 145 ? 6.733 0.230 -26.702 1.00 65.69 145 ASP A N 1
ATOM 1089 C CA . ASP A 1 145 ? 7.622 1.322 -27.091 1.00 65.69 145 ASP A CA 1
ATOM 1090 C C . ASP A 1 145 ? 6.781 2.580 -27.338 1.00 65.69 145 ASP A C 1
ATOM 1092 O O . ASP A 1 145 ? 5.847 2.564 -28.143 1.00 65.69 145 ASP A O 1
ATOM 1096 N N . MET A 1 146 ? 7.097 3.673 -26.638 1.00 68.00 146 MET A N 1
ATOM 1097 C CA . MET A 1 146 ? 6.391 4.944 -26.817 1.00 68.00 146 MET A CA 1
ATOM 1098 C C . MET A 1 146 ? 6.801 5.680 -28.100 1.00 68.00 146 MET A C 1
ATOM 1100 O O . MET A 1 146 ? 6.153 6.669 -28.443 1.00 68.00 146 MET A O 1
ATOM 1104 N N . GLY A 1 147 ? 7.820 5.199 -28.828 1.00 60.53 147 GLY A N 1
ATOM 1105 C CA . GLY A 1 147 ? 8.180 5.698 -30.158 1.00 60.53 147 GLY A CA 1
ATOM 1106 C C . GLY A 1 147 ? 8.539 7.188 -30.192 1.00 60.53 147 GLY A C 1
ATOM 1107 O O . GLY A 1 147 ? 8.267 7.852 -31.196 1.00 60.53 147 GLY A O 1
ATOM 1108 N N . LEU A 1 148 ? 9.081 7.710 -29.085 1.00 58.38 148 LEU A N 1
ATOM 1109 C CA . LEU A 1 148 ? 9.468 9.114 -28.897 1.00 58.38 148 LEU A CA 1
ATOM 1110 C C . LEU A 1 148 ? 10.912 9.387 -29.330 1.00 58.38 148 LEU A C 1
ATOM 1112 O O . LEU A 1 148 ? 11.786 8.533 -29.065 1.00 58.38 148 LEU A O 1
#

Sequence (148 aa):
MPTDDQLPAISAAMNLDGEFLESLSEARKERDANIAANLQRTIEGAAKKLDVFRYPSPSGIGHPTSKPVALMRDLCEIIGGQTILDPFMGSGTTLVACAKLGRKGIGIELDPDYFDIACERVRKAYDQPDFFVSSPGVPPAVQEDMGL

Secondary structure (DSSP, 8-state):
---GGGHHHHHHHHT--HHHHHHHHHHHHHHHHHHHHHHHHHHHHHTS-SS----PPP-SSSSTTPPPHHHHHHHHHHH--SEEEETT-TTTHHHHHHHHTT-EEEE--S-HHHHHHHHHHHHHHHHS--TT------PPP-------

Foldseek 3Di:
DDDPVCVVVCCVVVVDDPVVVVVVVVVVVVVVVVCVVVVVVVVVVVVPPVPDDDDDQDPDLPFPRDDDLVVLLVVCVVVVDQEEEAADCQLQSNLLSCQQQQGHYHYHHDDVVSVVNNVVSNQVSNVDHDPPHDHPHDDDDDDDDPVD